Protein AF-A0A961GZ58-F1 (afdb_monomer_lite)

pLDDT: mean 90.97, std 6.01, range [48.66, 97.56]

Sequence (168 aa):
ANTTELVNEIVRLSTQFGILTEYTAFLAEEGTSLAAAPANAARANSVYNDKAMKTRSGAASVSQSENLKRSAESKQLNVRNRYLDAKMEAVEITSVQQCQAGALFNKGNRWTDANAAKAERAPDRTVEIGSTEFGRLVDELAADNRQGLLALRGELLLEHRGQIVLVR

Structure (mmCIF, N/CA/C/O backbone):
data_AF-A0A961GZ58-F1
#
_entry.id   AF-A0A961GZ58-F1
#
loop_
_atom_site.group_PDB
_atom_site.id
_atom_site.type_symbol
_atom_site.label_atom_id
_atom_site.label_alt_id
_atom_site.label_comp_id
_atom_site.label_asym_id
_atom_site.label_entity_id
_atom_site.label_seq_id
_atom_site.pdbx_PDB_ins_code
_atom_site.Cartn_x
_atom_site.Cartn_y
_atom_site.Cartn_z
_atom_site.occupancy
_atom_site.B_iso_or_equiv
_atom_site.auth_seq_id
_atom_site.auth_comp_id
_atom_site.auth_asym_id
_atom_site.auth_atom_id
_atom_site.pdbx_PDB_model_num
ATOM 1 N N . ALA A 1 1 ? -1.134 -10.415 -26.360 1.00 48.66 1 ALA A N 1
ATOM 2 C CA . ALA A 1 1 ? -1.534 -10.424 -24.939 1.00 48.66 1 ALA A CA 1
ATOM 3 C C . ALA A 1 1 ? -1.997 -9.020 -24.582 1.00 48.66 1 ALA A C 1
ATOM 5 O O . ALA A 1 1 ? -1.344 -8.076 -25.012 1.00 48.66 1 ALA A O 1
ATOM 6 N N . ASN A 1 2 ? -3.131 -8.871 -23.898 1.00 57.72 2 ASN A N 1
ATOM 7 C CA . ASN A 1 2 ? -3.706 -7.560 -23.592 1.00 57.72 2 ASN A CA 1
ATOM 8 C C . ASN A 1 2 ? -2.923 -6.932 -22.421 1.00 57.72 2 ASN A C 1
ATOM 10 O O . ASN A 1 2 ? -3.293 -7.083 -21.262 1.00 57.72 2 ASN A O 1
ATOM 14 N N . THR A 1 3 ? -1.779 -6.301 -22.713 1.00 75.69 3 THR A N 1
ATOM 15 C CA . THR A 1 3 ? -0.822 -5.770 -21.718 1.00 75.69 3 THR A CA 1
ATOM 16 C C . THR A 1 3 ? -1.496 -4.898 -20.656 1.00 75.69 3 THR A C 1
ATOM 18 O O . THR A 1 3 ? -1.107 -4.937 -19.494 1.00 75.69 3 THR A O 1
ATOM 21 N N . THR A 1 4 ? -2.553 -4.172 -21.021 1.00 79.62 4 THR A N 1
ATOM 22 C CA . THR A 1 4 ? -3.315 -3.321 -20.101 1.00 79.62 4 THR A CA 1
ATOM 23 C C . THR A 1 4 ? -4.024 -4.109 -18.995 1.00 79.62 4 THR A C 1
ATOM 25 O O . THR A 1 4 ? -3.983 -3.687 -17.844 1.00 79.62 4 THR A O 1
ATOM 28 N N . GLU A 1 5 ? -4.631 -5.263 -19.297 1.00 86.44 5 GLU A N 1
ATOM 29 C CA . GLU A 1 5 ? -5.270 -6.111 -18.273 1.00 86.44 5 GLU A CA 1
ATOM 30 C C . GLU A 1 5 ? -4.233 -6.645 -17.285 1.00 86.44 5 GLU A C 1
ATOM 32 O O . GLU A 1 5 ? -4.444 -6.600 -16.075 1.00 86.44 5 GLU A O 1
ATOM 37 N N . LEU A 1 6 ? -3.076 -7.073 -17.799 1.00 88.50 6 LEU A N 1
ATOM 38 C CA . LEU A 1 6 ? -1.977 -7.553 -16.969 1.00 88.50 6 LEU A CA 1
ATOM 39 C C . LEU A 1 6 ? -1.428 -6.446 -16.060 1.00 88.50 6 LEU A C 1
ATOM 41 O O . LEU A 1 6 ? -1.209 -6.683 -14.877 1.00 88.50 6 LEU A O 1
ATOM 45 N N . VAL A 1 7 ? -1.226 -5.234 -16.585 1.00 89.69 7 VAL A N 1
ATOM 46 C CA . VAL A 1 7 ? -0.756 -4.099 -15.777 1.00 89.69 7 VAL A CA 1
ATOM 47 C C . VAL A 1 7 ? -1.773 -3.735 -14.696 1.00 89.69 7 VAL A C 1
ATOM 49 O O . VAL A 1 7 ? -1.384 -3.524 -13.548 1.00 89.69 7 VAL A O 1
ATOM 52 N N . ASN A 1 8 ? -3.064 -3.706 -15.034 1.00 90.56 8 ASN A N 1
ATOM 53 C CA . ASN A 1 8 ? -4.125 -3.459 -14.058 1.00 90.56 8 ASN A CA 1
ATOM 54 C C . ASN A 1 8 ? -4.091 -4.496 -12.934 1.00 90.56 8 ASN A C 1
ATOM 56 O O . ASN A 1 8 ? -4.180 -4.135 -11.762 1.00 90.56 8 ASN A O 1
ATOM 60 N N . GLU A 1 9 ? -3.915 -5.769 -13.285 1.00 92.69 9 GLU A N 1
ATOM 61 C CA . GLU A 1 9 ? -3.859 -6.853 -12.312 1.00 92.69 9 GLU A CA 1
ATOM 62 C C . GLU A 1 9 ? -2.607 -6.776 -11.432 1.00 92.69 9 GLU A C 1
ATOM 64 O O . GLU A 1 9 ? -2.704 -6.916 -10.214 1.00 92.69 9 GLU A O 1
ATOM 69 N N . ILE A 1 10 ? -1.445 -6.460 -12.011 1.00 91.19 10 ILE A N 1
ATOM 70 C CA . ILE A 1 10 ? -0.207 -6.239 -11.252 1.00 91.19 10 ILE A CA 1
ATOM 71 C C . ILE A 1 10 ? -0.397 -5.104 -10.244 1.00 91.19 10 ILE A C 1
ATOM 73 O O . ILE A 1 10 ? -0.067 -5.272 -9.072 1.00 91.19 10 ILE A O 1
ATOM 77 N N . VAL A 1 11 ? -0.967 -3.968 -10.660 1.00 94.50 11 VAL A N 1
ATOM 78 C CA . VAL A 1 11 ? -1.238 -2.850 -9.744 1.00 94.50 11 VAL A CA 1
ATOM 79 C C . VAL A 1 11 ? -2.226 -3.271 -8.663 1.00 94.50 11 VAL A C 1
ATOM 81 O O . VAL A 1 11 ? -1.968 -3.034 -7.485 1.00 94.50 11 VAL A O 1
ATOM 84 N N . ARG A 1 12 ? -3.319 -3.951 -9.026 1.00 94.00 12 ARG A N 1
ATOM 85 C CA . ARG A 1 12 ? -4.328 -4.428 -8.074 1.00 94.00 12 ARG A CA 1
ATOM 86 C C . ARG A 1 12 ? -3.714 -5.338 -7.007 1.00 94.00 12 ARG A C 1
ATOM 88 O O . ARG A 1 12 ? -3.967 -5.122 -5.820 1.00 94.00 12 ARG A O 1
ATOM 95 N N . LEU A 1 13 ? -2.899 -6.313 -7.416 1.00 93.38 13 LEU A N 1
ATOM 96 C CA . LEU A 1 13 ? -2.210 -7.252 -6.527 1.00 93.38 13 LEU A CA 1
ATOM 97 C C . LEU A 1 13 ? -1.146 -6.554 -5.672 1.00 93.38 13 LEU A C 1
ATOM 99 O O . LEU A 1 13 ? -1.110 -6.769 -4.461 1.00 93.38 13 LEU A O 1
ATOM 103 N N . SER A 1 14 ? -0.330 -5.675 -6.263 1.00 94.25 14 SER A N 1
ATOM 104 C CA . SER A 1 14 ? 0.660 -4.877 -5.529 1.00 94.25 14 SER A CA 1
ATOM 105 C C . SER A 1 14 ? 0.009 -3.983 -4.476 1.00 94.25 14 SER A C 1
ATOM 107 O O . SER A 1 14 ? 0.519 -3.890 -3.364 1.00 94.25 14 SER A O 1
ATOM 109 N N . THR A 1 15 ? -1.132 -3.359 -4.779 1.00 94.75 15 THR A N 1
ATOM 110 C CA . THR A 1 15 ? -1.875 -2.556 -3.800 1.00 94.75 15 THR A CA 1
ATOM 111 C C . THR A 1 15 ? -2.517 -3.428 -2.723 1.00 94.75 15 THR A C 1
ATOM 113 O O . THR A 1 15 ? -2.472 -3.069 -1.554 1.00 94.75 15 THR A O 1
ATOM 116 N N . GLN A 1 16 ? -3.133 -4.556 -3.088 1.00 92.62 16 GLN A N 1
ATOM 117 C CA . GLN A 1 16 ? -3.838 -5.419 -2.134 1.00 92.62 16 GLN A CA 1
ATOM 118 C C . GLN A 1 16 ? -2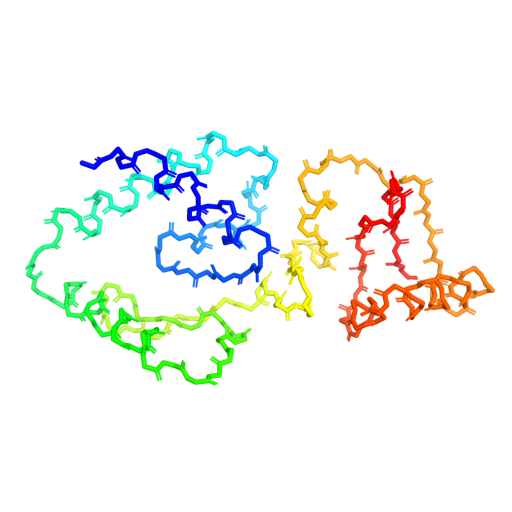.885 -6.108 -1.152 1.00 92.62 16 GLN A C 1
ATOM 120 O O . GLN A 1 16 ? -3.166 -6.142 0.042 1.00 92.62 16 GLN A O 1
ATOM 125 N N . PHE A 1 17 ? -1.782 -6.658 -1.657 1.00 91.56 17 PHE A N 1
ATOM 126 C CA . PHE A 1 17 ? -0.878 -7.511 -0.885 1.00 91.56 17 PHE A CA 1
ATOM 127 C C . PHE A 1 17 ? 0.454 -6.843 -0.552 1.00 91.56 17 PHE A C 1
ATOM 129 O O . PHE A 1 17 ? 1.271 -7.438 0.140 1.00 91.56 17 PHE A O 1
ATOM 136 N N . GLY A 1 18 ? 0.698 -5.614 -1.020 1.00 93.19 18 GLY A N 1
ATOM 137 C CA . GLY A 1 18 ? 1.912 -4.865 -0.678 1.00 93.19 18 GLY A CA 1
ATOM 138 C C . GLY A 1 18 ? 3.182 -5.485 -1.254 1.00 93.19 18 GLY A C 1
ATOM 139 O O . GLY A 1 18 ? 4.269 -5.258 -0.723 1.00 93.19 18 GLY A O 1
ATOM 140 N N . ILE A 1 19 ? 3.041 -6.286 -2.315 1.00 91.75 19 ILE A N 1
ATOM 141 C CA . ILE A 1 19 ? 4.149 -6.884 -3.059 1.00 91.75 19 ILE A CA 1
ATOM 142 C C . ILE A 1 19 ? 4.579 -5.870 -4.105 1.00 91.75 19 ILE A C 1
ATOM 144 O O . ILE A 1 19 ? 3.931 -5.708 -5.144 1.00 91.75 19 ILE A O 1
ATOM 148 N N . LEU A 1 20 ? 5.653 -5.153 -3.809 1.00 93.50 20 LEU A N 1
ATOM 149 C CA . LEU A 1 20 ? 6.159 -4.097 -4.664 1.00 93.50 20 LEU A CA 1
ATOM 150 C C . LEU A 1 20 ? 7.369 -4.576 -5.449 1.00 93.50 20 LEU A C 1
ATOM 152 O O . LEU A 1 20 ? 8.277 -5.224 -4.932 1.00 93.50 20 LEU A O 1
ATOM 156 N N . THR A 1 21 ? 7.358 -4.220 -6.724 1.00 90.69 21 THR A N 1
ATOM 157 C CA . THR A 1 21 ? 8.452 -4.464 -7.660 1.00 90.69 21 THR A CA 1
ATOM 158 C C . THR A 1 21 ? 9.002 -3.129 -8.139 1.00 90.69 21 THR A C 1
ATOM 160 O O . THR A 1 21 ? 8.425 -2.071 -7.883 1.00 90.69 21 THR A O 1
ATOM 163 N N . GLU A 1 22 ? 10.060 -3.163 -8.939 1.00 89.75 22 GLU A N 1
ATOM 164 C CA . GLU A 1 22 ? 10.585 -1.974 -9.613 1.00 89.75 22 GLU A CA 1
ATOM 165 C C . GLU A 1 22 ? 9.572 -1.249 -10.528 1.00 89.75 22 GLU A C 1
ATOM 167 O O . GLU A 1 22 ? 9.843 -0.116 -10.947 1.00 89.75 22 GLU A O 1
ATOM 172 N N . TYR A 1 23 ? 8.433 -1.885 -10.838 1.00 91.25 23 TYR A N 1
ATOM 173 C CA . TYR A 1 23 ? 7.336 -1.336 -11.640 1.00 91.25 23 TYR A CA 1
ATOM 174 C C . TYR A 1 23 ? 6.214 -0.721 -10.800 1.00 91.25 23 TYR A C 1
ATOM 176 O O . TYR A 1 23 ? 5.463 0.101 -11.315 1.00 91.25 23 TYR A O 1
ATOM 184 N N . THR A 1 24 ? 6.095 -1.102 -9.525 1.00 94.31 24 THR A N 1
ATOM 185 C CA . THR A 1 24 ? 5.004 -0.684 -8.624 1.00 94.31 24 THR A CA 1
ATOM 186 C C . THR A 1 24 ? 5.486 0.007 -7.350 1.00 94.31 24 THR A C 1
ATOM 188 O O . THR A 1 24 ? 4.664 0.464 -6.563 1.00 94.31 24 THR A O 1
ATOM 191 N N . ALA A 1 25 ? 6.803 0.165 -7.171 1.00 93.69 25 ALA A N 1
ATOM 192 C CA . ALA A 1 25 ? 7.422 0.845 -6.031 1.00 93.69 25 ALA A CA 1
ATOM 193 C C . ALA A 1 25 ? 6.842 2.243 -5.752 1.00 93.69 25 ALA A C 1
ATOM 195 O O . ALA A 1 25 ? 6.762 2.658 -4.600 1.00 93.69 25 ALA A O 1
ATOM 196 N N . PHE A 1 26 ? 6.363 2.940 -6.788 1.00 94.56 26 PHE A N 1
ATOM 197 C CA . PHE A 1 26 ? 5.752 4.262 -6.654 1.00 94.56 26 PHE A CA 1
ATOM 198 C C . PHE A 1 26 ? 4.477 4.280 -5.791 1.00 94.56 26 PHE A C 1
ATOM 200 O O . PHE A 1 26 ? 4.092 5.336 -5.294 1.00 94.56 26 PHE A O 1
ATOM 207 N N . LEU A 1 27 ? 3.814 3.132 -5.592 1.00 95.19 27 LEU A N 1
ATOM 208 C CA . LEU A 1 27 ? 2.656 3.006 -4.695 1.00 95.19 27 LEU A CA 1
ATOM 209 C C . LEU A 1 27 ? 3.012 3.323 -3.235 1.00 95.19 27 LEU A C 1
ATOM 211 O O . LEU A 1 27 ? 2.130 3.646 -2.444 1.00 95.19 27 LEU A O 1
ATOM 215 N N . ALA A 1 28 ? 4.296 3.235 -2.892 1.00 94.25 28 ALA A N 1
ATOM 216 C CA . ALA A 1 28 ? 4.830 3.532 -1.573 1.00 94.25 28 ALA A CA 1
ATOM 217 C C . ALA A 1 28 ? 5.251 5.001 -1.387 1.00 94.25 28 ALA A C 1
ATOM 219 O O . ALA A 1 28 ? 5.685 5.372 -0.297 1.00 94.25 28 ALA A O 1
ATOM 220 N N . GLU A 1 29 ? 5.169 5.824 -2.438 1.00 94.31 29 GLU A N 1
ATOM 221 C CA . GLU A 1 29 ? 5.471 7.256 -2.368 1.00 94.31 29 GLU A CA 1
ATOM 222 C C . GLU A 1 29 ? 4.348 8.007 -1.632 1.00 94.31 29 GLU A C 1
ATOM 224 O O . GLU A 1 29 ? 3.161 7.751 -1.853 1.00 94.31 29 GLU A O 1
ATOM 229 N N . GLU A 1 30 ? 4.719 8.990 -0.806 1.00 88.25 30 GLU A N 1
ATOM 230 C CA . GLU A 1 30 ? 3.784 9.814 -0.019 1.00 88.25 30 GLU A CA 1
ATOM 231 C C . GLU A 1 30 ? 2.669 10.443 -0.877 1.00 88.25 30 GLU A C 1
ATOM 233 O O . GLU A 1 30 ? 1.498 10.435 -0.500 1.00 88.25 30 GLU A O 1
ATOM 238 N N . GLY A 1 31 ? 3.006 10.918 -2.082 1.00 89.69 31 GLY A N 1
ATOM 239 C CA . GLY A 1 31 ? 2.067 11.598 -2.983 1.00 89.69 31 GLY A CA 1
ATOM 240 C C . GLY A 1 31 ? 1.144 10.690 -3.807 1.00 89.69 31 GLY A C 1
ATOM 241 O O . GLY A 1 31 ? 0.292 11.201 -4.531 1.00 89.69 31 GLY A O 1
ATOM 242 N N . THR A 1 32 ? 1.289 9.363 -3.749 1.00 93.19 32 THR A N 1
ATOM 243 C CA . THR A 1 32 ? 0.539 8.455 -4.635 1.00 93.19 32 THR A CA 1
ATOM 244 C C . THR A 1 32 ? -0.793 8.032 -4.017 1.00 93.19 32 THR A C 1
ATOM 246 O O . THR A 1 32 ? -0.800 7.174 -3.141 1.00 93.19 32 THR A O 1
ATOM 249 N N . SER A 1 33 ? -1.945 8.535 -4.473 1.00 93.94 33 SER A N 1
ATOM 250 C CA . SER A 1 33 ? -3.246 7.996 -4.018 1.00 93.94 33 SER A CA 1
ATOM 251 C C . SER A 1 33 ? -3.444 6.544 -4.485 1.00 93.94 33 SER A C 1
ATOM 253 O O . SER A 1 33 ? -3.289 6.226 -5.665 1.00 93.94 33 SER A O 1
ATOM 255 N N . LEU A 1 34 ? -3.816 5.649 -3.561 1.00 93.88 34 LEU A N 1
ATOM 256 C CA . LEU A 1 34 ? -4.123 4.246 -3.878 1.00 93.88 34 LEU A CA 1
ATOM 257 C C . LEU A 1 34 ? -5.537 4.067 -4.452 1.00 93.88 34 LEU A C 1
ATOM 259 O O . LEU A 1 34 ? -5.803 3.049 -5.090 1.00 93.88 34 LEU A O 1
ATOM 263 N N . ALA A 1 35 ? -6.417 5.059 -4.283 1.00 93.88 35 ALA A N 1
ATOM 264 C CA . ALA A 1 35 ? -7.746 5.085 -4.891 1.00 93.88 35 ALA A CA 1
ATOM 265 C C . ALA A 1 35 ? -7.696 5.425 -6.392 1.00 93.88 35 ALA A C 1
ATOM 267 O O . ALA A 1 35 ? -8.587 5.048 -7.154 1.00 93.88 35 ALA A O 1
ATOM 268 N N . ALA A 1 36 ? -6.623 6.078 -6.850 1.00 94.19 36 ALA A N 1
ATOM 269 C CA . ALA A 1 36 ? -6.422 6.492 -8.237 1.00 94.19 36 ALA A CA 1
ATOM 270 C C . ALA A 1 36 ? -5.994 5.328 -9.161 1.00 94.19 36 ALA A C 1
ATOM 272 O O . ALA A 1 36 ? -5.009 5.425 -9.895 1.00 94.19 36 ALA A O 1
ATOM 273 N N . ALA A 1 37 ? -6.731 4.211 -9.141 1.00 90.81 37 ALA A N 1
ATOM 274 C CA . ALA A 1 37 ? -6.374 2.981 -9.853 1.00 90.81 37 ALA A CA 1
ATOM 275 C C . ALA A 1 37 ? -6.050 3.181 -11.353 1.00 90.81 37 ALA A C 1
ATOM 277 O O . ALA A 1 37 ? -5.023 2.657 -11.789 1.00 90.81 37 ALA A O 1
ATOM 278 N N . PRO A 1 38 ? -6.810 3.977 -12.141 1.00 92.50 38 PRO A N 1
ATOM 279 C CA . PRO A 1 38 ? -6.469 4.224 -13.545 1.00 92.50 38 PRO A CA 1
ATOM 280 C C . PRO A 1 38 ? -5.131 4.956 -13.729 1.00 92.50 38 PRO A C 1
ATOM 282 O O . PRO A 1 38 ? -4.343 4.596 -14.602 1.00 92.50 38 PRO A O 1
ATOM 285 N N . ALA A 1 39 ? -4.844 5.955 -12.889 1.00 94.62 39 ALA A N 1
ATOM 286 C CA . ALA A 1 39 ? -3.580 6.688 -12.931 1.00 94.62 39 ALA A CA 1
ATOM 287 C C . ALA A 1 39 ? -2.401 5.803 -12.501 1.00 94.62 39 ALA A C 1
ATOM 289 O O . ALA A 1 39 ? -1.349 5.822 -13.139 1.00 94.62 39 ALA A O 1
ATOM 290 N N . ASN A 1 40 ? -2.595 4.970 -11.477 1.00 95.56 40 ASN A N 1
ATOM 291 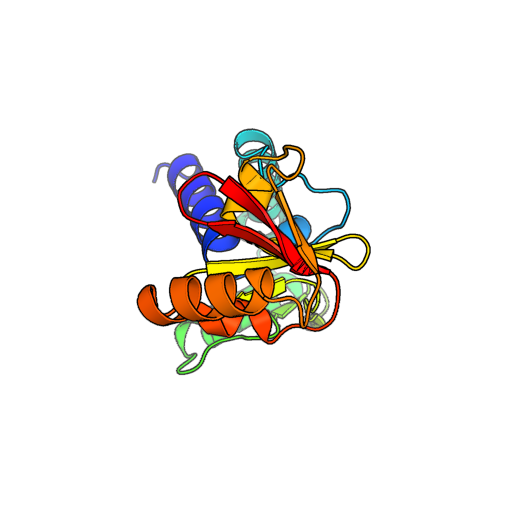C CA . ASN A 1 40 ? -1.588 4.014 -11.027 1.00 95.56 40 ASN A CA 1
ATOM 292 C C . ASN A 1 40 ? -1.283 2.973 -12.113 1.00 95.56 40 ASN A C 1
ATOM 294 O O . ASN A 1 40 ? -0.116 2.691 -12.376 1.00 95.56 40 ASN A O 1
ATOM 298 N N . ALA A 1 41 ? -2.301 2.458 -12.805 1.00 93.75 41 ALA A N 1
ATOM 299 C CA . ALA A 1 41 ? -2.116 1.569 -13.948 1.00 93.75 41 ALA A CA 1
ATOM 300 C C . ALA A 1 41 ? -1.362 2.246 -15.101 1.00 93.75 41 ALA A C 1
ATOM 302 O O . ALA A 1 41 ? -0.415 1.672 -15.637 1.00 93.75 41 ALA A O 1
ATOM 303 N N . ALA A 1 42 ? -1.720 3.484 -15.450 1.00 93.50 42 ALA A N 1
ATOM 304 C CA . ALA A 1 42 ? -1.014 4.244 -16.479 1.00 93.50 42 ALA A CA 1
ATOM 305 C C . ALA A 1 42 ? 0.465 4.467 -16.114 1.00 93.50 42 ALA A C 1
ATOM 307 O O . ALA A 1 42 ? 1.349 4.257 -16.950 1.00 93.50 42 ALA A O 1
ATOM 308 N N . ARG A 1 43 ? 0.747 4.819 -14.851 1.00 94.44 43 ARG A N 1
ATOM 309 C CA . ARG A 1 43 ? 2.114 4.989 -14.341 1.00 94.44 43 ARG A CA 1
ATOM 310 C C . ARG A 1 43 ? 2.892 3.675 -14.380 1.00 94.44 43 ARG A C 1
ATOM 312 O O . ARG A 1 43 ? 3.996 3.653 -14.919 1.00 94.44 43 ARG A O 1
ATOM 319 N N . ALA A 1 44 ? 2.310 2.576 -13.899 1.00 93.31 44 ALA A N 1
ATOM 320 C CA . ALA A 1 44 ? 2.927 1.252 -13.959 1.00 93.31 44 ALA A CA 1
ATOM 321 C C . ALA A 1 44 ? 3.218 0.819 -15.405 1.00 93.31 44 ALA A C 1
ATOM 323 O O . ALA A 1 44 ? 4.311 0.335 -15.688 1.00 93.31 44 ALA A O 1
ATOM 324 N N . ASN A 1 45 ? 2.290 1.062 -16.337 1.00 92.12 45 ASN A N 1
ATOM 325 C CA . ASN A 1 45 ? 2.485 0.767 -17.757 1.00 92.12 45 ASN A CA 1
ATOM 326 C C . ASN A 1 45 ? 3.630 1.592 -18.363 1.00 92.12 45 ASN A C 1
ATOM 328 O O . ASN A 1 45 ? 4.412 1.067 -19.152 1.00 92.12 45 ASN A O 1
ATOM 332 N N . SER A 1 46 ? 3.760 2.873 -17.997 1.00 91.19 46 SER A N 1
ATOM 333 C CA . SER A 1 46 ? 4.885 3.704 -18.448 1.00 91.19 46 SER A CA 1
ATOM 334 C C . SER A 1 46 ? 6.212 3.153 -17.934 1.00 91.19 46 SER A C 1
ATOM 336 O O . SER A 1 46 ? 7.124 2.924 -18.723 1.00 91.19 46 SER A O 1
ATOM 338 N N . VAL A 1 47 ? 6.298 2.863 -16.630 1.00 89.94 47 VAL A N 1
ATOM 339 C CA . VAL A 1 47 ? 7.518 2.323 -16.011 1.00 89.94 47 VAL A CA 1
ATOM 340 C C . VAL A 1 47 ? 7.880 0.967 -16.619 1.00 89.94 47 VAL A C 1
ATOM 342 O O . VAL A 1 47 ? 9.046 0.728 -16.927 1.00 89.94 47 VAL A O 1
ATOM 345 N N . TYR A 1 48 ? 6.892 0.098 -16.843 1.00 88.12 48 TYR A N 1
ATOM 346 C CA . TYR A 1 48 ? 7.078 -1.179 -17.526 1.00 88.12 48 TYR A CA 1
ATOM 347 C C . TYR A 1 48 ? 7.579 -0.987 -18.959 1.00 88.12 48 TYR A C 1
ATOM 349 O O . TYR A 1 48 ? 8.559 -1.611 -19.353 1.00 88.12 48 TYR A O 1
ATOM 357 N N . ASN A 1 49 ? 6.973 -0.096 -19.743 1.00 88.19 49 ASN A N 1
ATOM 358 C CA . ASN A 1 49 ? 7.426 0.138 -21.111 1.00 88.19 49 ASN A CA 1
ATOM 359 C C . ASN A 1 49 ? 8.859 0.686 -21.155 1.00 88.19 49 ASN A C 1
ATOM 361 O O . ASN A 1 49 ? 9.674 0.238 -21.960 1.00 88.19 49 ASN A O 1
ATOM 365 N N . ASP A 1 50 ? 9.207 1.616 -20.274 1.00 85.94 50 ASP A N 1
ATOM 366 C CA . ASP A 1 50 ? 10.537 2.223 -20.280 1.00 85.94 50 ASP A CA 1
ATOM 367 C C . ASP A 1 50 ? 11.619 1.253 -19.783 1.00 85.94 50 ASP A C 1
ATOM 369 O O . ASP A 1 50 ? 12.658 1.076 -20.428 1.00 85.94 50 ASP A O 1
ATOM 373 N N . LYS A 1 51 ? 11.358 0.551 -18.677 1.00 83.50 51 LYS A N 1
ATOM 374 C CA . LYS A 1 51 ? 12.312 -0.402 -18.099 1.00 83.50 51 LYS A CA 1
ATOM 375 C C . LYS A 1 51 ? 12.276 -1.748 -18.813 1.00 83.50 51 LYS A C 1
ATOM 377 O O . LYS A 1 51 ? 13.281 -2.168 -19.375 1.00 83.50 51 LYS A O 1
ATOM 382 N N . ALA A 1 52 ? 11.125 -2.405 -18.839 1.00 80.75 52 ALA A N 1
ATOM 383 C CA . ALA A 1 52 ? 10.985 -3.772 -19.323 1.00 80.75 52 ALA A CA 1
ATOM 384 C C . ALA A 1 52 ? 10.769 -3.892 -20.827 1.00 80.75 52 ALA A C 1
ATOM 386 O O . ALA A 1 52 ? 10.951 -4.993 -21.339 1.00 80.75 52 ALA A O 1
ATOM 387 N N . MET A 1 53 ? 10.415 -2.828 -21.564 1.00 81.69 53 MET A N 1
ATOM 388 C CA . MET A 1 53 ? 10.276 -2.891 -23.033 1.00 81.69 53 MET A CA 1
ATOM 389 C C . MET A 1 53 ? 11.402 -2.215 -23.815 1.00 81.69 53 MET A C 1
ATOM 391 O O . MET A 1 53 ? 11.878 -2.777 -24.801 1.00 81.69 53 MET A O 1
ATOM 395 N N . LYS A 1 54 ? 11.856 -1.038 -23.384 1.00 86.19 54 LYS A N 1
ATOM 396 C CA . LYS A 1 54 ? 12.888 -0.280 -24.107 1.00 86.19 54 LYS A CA 1
ATOM 397 C C . LYS A 1 54 ? 14.306 -0.617 -23.651 1.00 86.19 54 LYS A C 1
ATOM 399 O O . LYS A 1 54 ? 15.225 -0.598 -24.465 1.00 86.19 54 LYS A O 1
ATOM 404 N N . THR A 1 55 ? 14.499 -0.970 -22.380 1.00 85.81 55 THR A N 1
ATOM 405 C CA . THR A 1 55 ? 15.830 -1.317 -21.864 1.00 85.81 55 THR A CA 1
ATOM 406 C C . THR A 1 55 ? 16.103 -2.804 -22.088 1.00 85.81 55 THR A C 1
ATOM 408 O O . THR A 1 55 ? 15.461 -3.671 -21.500 1.00 85.81 55 THR A O 1
ATOM 411 N N . ARG A 1 56 ? 17.019 -3.118 -23.010 1.00 84.75 56 ARG A N 1
ATOM 412 C CA . ARG A 1 56 ? 17.313 -4.497 -23.462 1.00 84.75 56 ARG A CA 1
ATOM 413 C C . ARG A 1 56 ? 18.760 -4.934 -23.245 1.00 84.75 56 ARG A C 1
ATOM 415 O O . ARG A 1 56 ? 19.090 -6.084 -23.508 1.00 84.75 56 ARG A O 1
ATOM 422 N N . SER A 1 57 ? 19.611 -4.025 -22.784 1.00 86.00 57 SER A N 1
ATOM 423 C CA . SER A 1 57 ? 21.042 -4.254 -22.603 1.00 86.00 57 SER A CA 1
ATOM 424 C C . SER A 1 57 ? 21.595 -3.419 -21.450 1.00 86.00 57 SER A C 1
ATOM 426 O O . SER A 1 57 ? 21.013 -2.401 -21.072 1.00 86.00 57 SER A O 1
ATOM 428 N N . GLY A 1 58 ? 22.767 -3.810 -20.946 1.00 89.69 58 GLY A N 1
ATOM 429 C CA . GLY A 1 58 ? 23.471 -3.107 -19.872 1.00 89.69 58 GLY A CA 1
ATOM 430 C C . GLY A 1 58 ? 23.009 -3.503 -18.467 1.00 89.69 58 GLY A C 1
ATOM 431 O O . GLY A 1 58 ? 22.218 -4.426 -18.283 1.00 89.69 58 GLY A O 1
ATOM 432 N N . ALA A 1 59 ? 23.525 -2.797 -17.458 1.00 88.62 59 ALA A N 1
ATOM 433 C CA . ALA A 1 59 ? 23.282 -3.111 -16.046 1.00 88.62 59 ALA A CA 1
ATOM 434 C C . ALA A 1 59 ? 21.784 -3.159 -15.693 1.00 88.62 59 ALA A C 1
ATOM 436 O O . ALA A 1 59 ? 21.347 -4.060 -14.986 1.00 88.62 59 ALA A O 1
ATOM 437 N N . ALA A 1 60 ? 20.981 -2.265 -16.271 1.00 87.62 60 ALA A N 1
ATOM 438 C CA . ALA A 1 60 ? 19.545 -2.196 -16.023 1.00 87.62 60 ALA A CA 1
ATOM 439 C C . ALA A 1 60 ? 18.740 -3.391 -16.576 1.00 87.62 60 ALA A C 1
ATOM 441 O O . ALA A 1 60 ? 17.700 -3.729 -16.019 1.00 87.62 60 ALA A O 1
ATOM 442 N N . SER A 1 61 ? 19.181 -4.055 -17.654 1.00 87.31 61 SER A N 1
ATOM 443 C CA . SER A 1 61 ? 18.537 -5.305 -18.103 1.00 87.31 61 SER A CA 1
ATOM 444 C C . SER A 1 61 ? 18.984 -6.509 -17.270 1.00 87.31 61 SER A C 1
ATOM 446 O O . SER A 1 61 ? 18.229 -7.467 -17.092 1.00 87.31 61 SER A O 1
ATOM 448 N N . VAL A 1 62 ? 20.215 -6.459 -16.746 1.00 91.19 62 VAL A N 1
ATOM 449 C CA . VAL A 1 62 ? 20.737 -7.479 -15.828 1.00 91.19 62 VAL A CA 1
ATOM 450 C C . VAL A 1 62 ? 19.996 -7.418 -14.494 1.00 91.19 62 VAL A C 1
ATOM 452 O O . VAL A 1 62 ? 19.557 -8.462 -14.017 1.00 91.19 62 VAL A O 1
ATOM 455 N N . SER A 1 63 ? 19.778 -6.224 -13.932 1.00 93.12 63 SER A N 1
ATOM 456 C CA . SER A 1 63 ? 19.046 -6.072 -12.670 1.00 93.12 63 SER A CA 1
ATOM 457 C C . SER A 1 63 ? 17.618 -6.598 -12.766 1.00 93.12 63 SER A C 1
ATOM 459 O O . SER A 1 63 ? 17.202 -7.354 -11.894 1.00 93.12 63 SER A O 1
ATOM 461 N N . GLN A 1 64 ? 16.908 -6.314 -13.861 1.00 90.25 64 GLN A N 1
ATOM 462 C CA . GLN A 1 64 ? 15.573 -6.870 -14.116 1.00 90.25 64 GLN A CA 1
ATOM 463 C C . GLN A 1 64 ? 15.572 -8.403 -14.171 1.00 90.25 64 GLN A C 1
ATOM 465 O O . GLN A 1 64 ? 14.712 -9.050 -13.573 1.00 90.25 64 GLN A O 1
ATOM 470 N N . SER A 1 65 ? 16.545 -8.995 -14.869 1.00 90.75 65 SER A N 1
ATOM 471 C CA . SER A 1 65 ? 16.662 -10.455 -14.984 1.00 90.75 65 SER A CA 1
ATOM 472 C C . SER A 1 65 ? 16.932 -11.102 -13.623 1.00 90.75 65 SER A C 1
ATOM 474 O O . SER A 1 65 ? 16.318 -12.109 -13.272 1.00 90.75 65 SER A O 1
ATOM 476 N N . GLU A 1 66 ? 17.811 -10.490 -12.830 1.00 93.19 66 GLU A N 1
ATOM 477 C CA . GLU A 1 66 ? 18.145 -10.937 -11.479 1.00 93.19 66 GLU A CA 1
ATOM 478 C C . GLU A 1 66 ? 16.963 -10.761 -10.511 1.00 93.19 66 GLU A C 1
ATOM 480 O O . GLU A 1 66 ? 16.667 -11.668 -9.735 1.00 93.19 66 GLU A O 1
ATOM 485 N N . ASN A 1 67 ? 16.232 -9.645 -10.588 1.00 93.25 67 ASN A N 1
ATOM 486 C CA . ASN A 1 67 ? 15.008 -9.416 -9.816 1.00 93.25 67 ASN A CA 1
ATOM 487 C C . ASN A 1 67 ? 13.948 -10.480 -10.124 1.00 93.25 67 ASN A C 1
ATOM 489 O O . ASN A 1 67 ? 13.377 -11.062 -9.200 1.00 93.25 67 ASN A O 1
ATOM 493 N N . LEU A 1 68 ? 13.709 -10.763 -11.409 1.00 90.88 68 LEU A N 1
ATOM 494 C CA . LEU A 1 68 ? 12.744 -11.774 -11.841 1.00 90.88 68 LEU A CA 1
ATOM 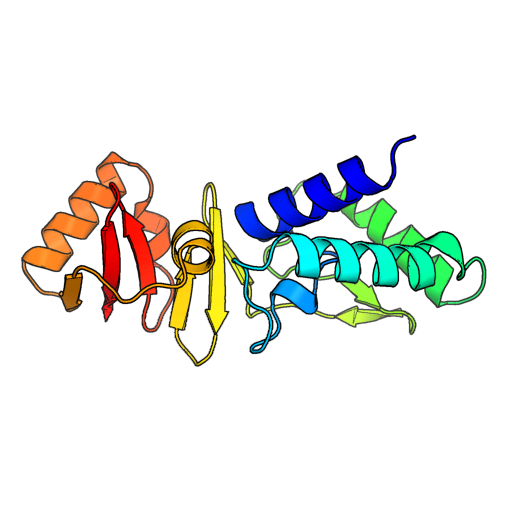495 C C . LEU A 1 68 ? 13.137 -13.163 -11.335 1.00 90.88 68 LEU A C 1
ATOM 497 O O . LEU A 1 68 ? 12.303 -13.865 -10.764 1.00 90.88 68 LEU A O 1
ATOM 501 N N . LYS A 1 69 ? 14.412 -13.537 -11.494 1.00 92.88 69 LYS A N 1
ATOM 502 C CA . LYS A 1 69 ? 14.942 -14.814 -11.011 1.00 92.88 69 LYS A CA 1
ATOM 503 C C . LYS A 1 69 ? 14.782 -14.946 -9.497 1.00 92.88 69 LYS A C 1
ATOM 505 O O . LYS A 1 69 ? 14.219 -15.932 -9.034 1.00 92.88 69 LYS A O 1
ATOM 510 N N . ARG A 1 70 ? 15.196 -13.933 -8.729 1.00 91.06 70 ARG A N 1
ATOM 511 C CA . ARG A 1 70 ? 15.040 -13.916 -7.265 1.00 91.06 70 ARG A CA 1
ATOM 512 C C . ARG A 1 70 ? 13.584 -14.035 -6.844 1.00 91.06 70 ARG A C 1
ATOM 514 O O . ARG A 1 70 ? 13.287 -14.768 -5.908 1.00 91.06 70 ARG A O 1
ATOM 521 N N . SER A 1 71 ? 12.680 -13.337 -7.529 1.00 88.25 71 SER A N 1
ATOM 522 C CA . SER A 1 71 ? 11.252 -13.414 -7.230 1.00 88.25 71 SER A CA 1
ATOM 523 C C . SER A 1 71 ? 10.688 -14.804 -7.523 1.00 88.25 71 SER A C 1
ATOM 525 O O . SER A 1 71 ? 9.894 -15.302 -6.731 1.00 88.25 71 SER A O 1
ATOM 527 N N . ALA A 1 72 ? 11.094 -15.429 -8.632 1.00 89.19 72 ALA A N 1
ATO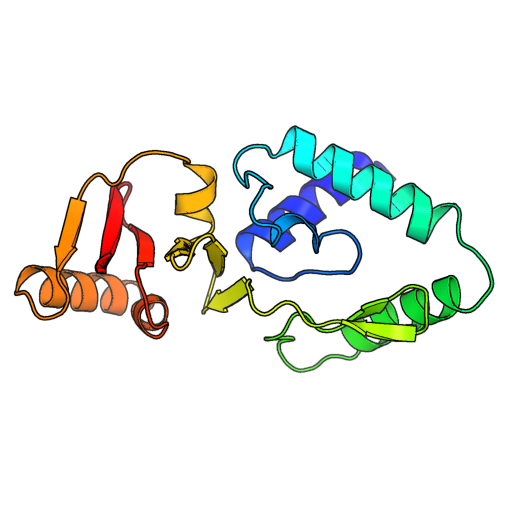M 528 C CA . ALA A 1 72 ? 10.639 -16.763 -9.020 1.00 89.19 72 ALA A CA 1
ATOM 529 C C . ALA A 1 72 ? 11.196 -17.870 -8.107 1.00 89.19 72 ALA A C 1
ATOM 531 O O . ALA A 1 72 ? 10.507 -18.846 -7.826 1.00 89.19 72 ALA A O 1
ATOM 532 N N . GLU A 1 73 ? 12.434 -17.721 -7.633 1.00 92.12 73 GLU A N 1
ATOM 533 C CA . GLU A 1 73 ? 13.102 -18.692 -6.758 1.00 92.12 73 GLU A CA 1
ATOM 534 C C . GLU A 1 73 ? 12.773 -18.490 -5.268 1.00 92.12 73 GLU A C 1
ATOM 536 O O . GLU A 1 73 ? 13.129 -19.333 -4.436 1.00 92.12 73 GLU A O 1
ATOM 541 N N . SER A 1 74 ? 12.104 -17.388 -4.904 1.00 87.06 74 SER A N 1
ATOM 542 C CA . SER A 1 74 ? 11.827 -17.063 -3.506 1.00 87.06 74 SER A CA 1
ATOM 543 C C . SER A 1 74 ? 10.877 -18.071 -2.866 1.00 87.06 74 SER A C 1
ATOM 545 O O . SER A 1 74 ? 9.769 -18.314 -3.338 1.00 87.06 74 SER A O 1
ATOM 547 N N . LYS A 1 75 ? 11.294 -18.614 -1.720 1.00 88.25 75 LYS A N 1
ATOM 548 C CA . LYS A 1 75 ? 10.486 -19.517 -0.880 1.00 88.25 75 LYS A CA 1
ATOM 549 C C . LYS A 1 75 ? 9.885 -18.816 0.338 1.00 88.25 75 LYS A C 1
ATOM 551 O O . LYS A 1 75 ? 9.221 -19.450 1.151 1.00 88.25 75 LYS A O 1
ATOM 556 N N . GLN A 1 76 ? 10.182 -17.530 0.499 1.00 87.19 76 GLN A N 1
ATOM 557 C CA . GLN A 1 76 ? 9.780 -16.713 1.637 1.00 87.19 76 GLN A CA 1
ATOM 558 C C . GLN A 1 76 ? 9.255 -15.361 1.157 1.00 87.19 76 GLN A C 1
ATOM 560 O O . GLN A 1 76 ? 9.502 -14.933 0.027 1.00 87.19 76 GLN A O 1
ATOM 565 N N . LEU A 1 77 ? 8.522 -14.682 2.033 1.00 82.00 77 LEU A N 1
ATOM 566 C CA . LEU A 1 77 ? 7.958 -13.375 1.739 1.00 82.00 77 LEU A CA 1
ATOM 567 C C . LEU A 1 77 ? 9.055 -12.303 1.677 1.00 82.00 77 LEU A C 1
ATOM 569 O O . LEU A 1 77 ? 9.891 -12.211 2.578 1.00 82.00 77 LEU A O 1
ATOM 573 N N . ASN A 1 78 ? 9.026 -11.448 0.653 1.00 87.75 78 ASN A N 1
ATOM 574 C CA . ASN A 1 78 ? 9.909 -10.283 0.563 1.00 87.75 78 ASN A CA 1
ATOM 575 C C . ASN A 1 78 ? 9.362 -9.132 1.422 1.00 87.75 78 ASN A C 1
ATOM 577 O O . ASN A 1 78 ? 8.853 -8.141 0.906 1.00 87.75 78 ASN A O 1
ATOM 581 N N . VAL A 1 79 ? 9.467 -9.270 2.746 1.00 83.44 79 VAL A N 1
ATOM 582 C CA . VAL A 1 79 ? 8.878 -8.327 3.719 1.00 83.44 79 VAL A CA 1
ATOM 583 C C . VAL A 1 79 ? 9.403 -6.893 3.608 1.00 83.44 79 VAL A C 1
ATOM 585 O O . VAL A 1 79 ? 8.752 -5.977 4.086 1.00 83.44 79 VAL A O 1
ATOM 588 N N . ARG A 1 80 ? 10.567 -6.681 2.979 1.00 87.44 80 ARG A N 1
ATOM 589 C CA . ARG A 1 80 ? 11.145 -5.342 2.749 1.00 87.44 80 ARG A CA 1
ATOM 590 C C . ARG A 1 80 ? 10.974 -4.839 1.321 1.00 87.44 80 ARG A C 1
ATOM 592 O O . ARG A 1 80 ? 11.561 -3.816 0.972 1.00 87.44 80 ARG A O 1
ATOM 599 N N . ASN A 1 81 ? 10.256 -5.589 0.480 1.00 91.94 81 ASN A N 1
ATOM 600 C CA . ASN A 1 81 ? 10.105 -5.299 -0.945 1.00 91.94 81 ASN A CA 1
ATOM 601 C C . ASN A 1 81 ? 11.449 -4.944 -1.614 1.00 91.94 81 ASN A C 1
ATOM 603 O O . ASN A 1 81 ? 11.547 -3.995 -2.390 1.00 91.94 81 ASN A O 1
ATOM 607 N N . ARG A 1 82 ? 12.516 -5.677 -1.260 1.00 93.19 82 ARG A N 1
ATOM 608 C CA . ARG A 1 82 ? 13.869 -5.404 -1.752 1.00 93.19 82 ARG A CA 1
ATOM 609 C C . ARG A 1 82 ? 13.991 -5.798 -3.225 1.00 93.19 82 ARG A C 1
ATOM 611 O O . ARG A 1 82 ? 13.601 -6.912 -3.578 1.00 93.19 82 ARG A O 1
ATOM 618 N N . TYR A 1 83 ? 14.593 -4.943 -4.046 1.00 93.81 83 TYR A N 1
ATOM 619 C CA . TYR A 1 83 ? 14.939 -5.227 -5.445 1.00 93.81 83 TYR A CA 1
ATOM 620 C C . TYR A 1 83 ? 16.234 -4.503 -5.852 1.00 93.81 83 TYR A C 1
ATOM 622 O O . TYR A 1 83 ? 16.726 -3.648 -5.119 1.00 93.81 83 TYR A O 1
ATOM 630 N N . LEU A 1 84 ? 16.820 -4.870 -6.992 1.00 94.75 84 LEU A N 1
ATOM 631 C CA . LEU A 1 84 ? 17.959 -4.175 -7.595 1.00 94.75 84 LEU A CA 1
ATOM 632 C C . LEU A 1 84 ? 17.473 -3.099 -8.565 1.00 94.75 84 LEU A C 1
ATOM 634 O O . LEU A 1 84 ? 16.645 -3.383 -9.430 1.00 94.75 84 LEU A O 1
ATOM 638 N N . ASP A 1 85 ? 18.000 -1.886 -8.462 1.00 92.06 85 ASP A N 1
ATOM 639 C CA . ASP A 1 85 ? 17.663 -0.798 -9.373 1.00 92.06 85 ASP A CA 1
ATOM 640 C C . ASP A 1 85 ? 18.440 -0.860 -10.707 1.00 92.06 85 ASP A C 1
ATOM 642 O O . ASP A 1 85 ? 19.145 -1.822 -11.020 1.00 92.06 85 ASP A O 1
ATOM 646 N N . ALA A 1 86 ? 18.313 0.183 -11.532 1.00 89.38 86 ALA A N 1
ATOM 647 C CA . ALA A 1 86 ? 18.980 0.262 -12.833 1.00 89.38 86 ALA A CA 1
ATOM 648 C C . ALA A 1 86 ? 20.522 0.299 -12.749 1.00 89.38 86 ALA A C 1
ATOM 650 O O . ALA A 1 86 ? 21.193 0.039 -13.750 1.00 89.38 86 ALA A O 1
ATOM 651 N N . LYS A 1 87 ? 21.080 0.622 -11.577 1.00 91.56 87 LYS A N 1
ATOM 652 C CA . LYS A 1 87 ? 22.518 0.685 -11.298 1.00 91.56 87 LYS A CA 1
ATOM 653 C C . LYS A 1 87 ? 23.039 -0.573 -10.600 1.00 91.56 87 LYS A C 1
ATOM 655 O O . LYS A 1 87 ? 24.220 -0.616 -10.274 1.00 91.56 87 LYS A O 1
ATOM 660 N N . MET A 1 88 ? 22.196 -1.597 -10.420 1.00 91.31 88 MET A N 1
ATOM 661 C CA . MET A 1 88 ? 22.481 -2.799 -9.621 1.00 91.31 88 MET A CA 1
ATOM 662 C C . MET A 1 88 ? 22.611 -2.518 -8.115 1.00 91.31 88 MET A C 1
ATOM 664 O O . MET A 1 88 ? 23.188 -3.323 -7.381 1.00 91.31 88 MET A O 1
ATOM 668 N N . GLU A 1 89 ? 22.049 -1.410 -7.635 1.00 95.25 89 GLU A N 1
ATOM 669 C CA . GLU A 1 89 ? 22.014 -1.068 -6.214 1.00 95.25 89 GLU A CA 1
ATOM 670 C C . GLU A 1 89 ? 20.762 -1.669 -5.565 1.00 95.25 89 GLU A C 1
ATOM 672 O O . GLU A 1 89 ? 19.681 -1.696 -6.157 1.00 95.25 89 GLU A O 1
ATOM 677 N N . ALA A 1 90 ? 20.892 -2.183 -4.339 1.00 93.56 90 ALA A N 1
ATOM 678 C CA . ALA A 1 90 ? 19.753 -2.724 -3.607 1.00 93.56 90 ALA A CA 1
ATOM 679 C C . ALA A 1 90 ? 18.891 -1.588 -3.043 1.00 93.56 90 ALA A C 1
ATOM 681 O O . ALA A 1 90 ? 19.358 -0.788 -2.235 1.00 93.56 90 ALA A O 1
ATOM 682 N N . VAL A 1 91 ? 17.617 -1.575 -3.421 1.00 93.88 91 VAL A N 1
ATOM 683 C CA . VAL A 1 91 ? 16.592 -0.667 -2.905 1.00 93.88 91 VAL A CA 1
ATOM 684 C C . VAL A 1 91 ? 15.652 -1.456 -2.004 1.00 93.88 91 VAL A C 1
ATOM 686 O O . VAL A 1 91 ? 15.283 -2.583 -2.328 1.00 93.88 91 VAL A O 1
ATOM 689 N N . GLU A 1 92 ? 15.265 -0.869 -0.875 1.00 93.81 92 GLU A N 1
ATOM 690 C CA . GLU A 1 92 ? 14.261 -1.410 0.045 1.00 93.81 92 GLU A CA 1
ATOM 691 C C . GLU A 1 92 ? 13.110 -0.421 0.201 1.00 93.81 92 GLU A C 1
ATOM 693 O O . GLU A 1 92 ? 13.328 0.791 0.233 1.00 93.81 92 GLU A O 1
ATOM 698 N N . ILE A 1 93 ? 11.893 -0.941 0.347 1.00 92.69 93 ILE A N 1
ATOM 699 C CA . ILE A 1 93 ? 10.708 -0.132 0.618 1.00 92.69 93 ILE A CA 1
ATOM 700 C C . ILE A 1 93 ? 10.206 -0.498 2.007 1.00 92.69 93 ILE A C 1
ATOM 702 O O . ILE A 1 93 ? 9.638 -1.567 2.221 1.00 92.69 93 ILE A O 1
ATOM 706 N N . THR A 1 94 ? 10.424 0.407 2.955 1.00 90.50 94 THR A N 1
ATOM 707 C CA . THR A 1 94 ? 10.035 0.239 4.362 1.00 90.50 94 THR A CA 1
ATOM 708 C C . THR A 1 94 ? 8.690 0.879 4.689 1.00 90.50 94 THR A C 1
ATOM 710 O O . THR A 1 94 ? 8.120 0.588 5.737 1.00 90.50 94 THR A O 1
ATOM 713 N N . SER A 1 95 ? 8.156 1.716 3.794 1.00 92.62 95 SER A N 1
ATOM 714 C CA . SER A 1 95 ? 6.838 2.346 3.923 1.00 92.62 95 SER A CA 1
ATOM 715 C C . SER A 1 95 ? 5.684 1.423 3.523 1.00 92.62 95 SER A C 1
ATOM 717 O O . SER A 1 95 ? 4.538 1.853 3.518 1.00 92.62 95 SER A O 1
ATOM 719 N N . VAL A 1 96 ? 5.944 0.151 3.211 1.00 93.94 96 VAL A N 1
ATOM 720 C CA . VAL A 1 96 ? 4.902 -0.851 2.965 1.00 93.94 96 VAL A CA 1
ATOM 721 C C . VAL A 1 96 ? 5.216 -2.108 3.746 1.00 93.94 96 VAL A C 1
ATOM 723 O O . VAL A 1 96 ? 6.332 -2.613 3.683 1.00 93.94 96 VAL A O 1
ATOM 726 N N . GLN A 1 97 ? 4.218 -2.614 4.462 1.00 91.94 97 GLN A N 1
ATOM 727 C CA . GLN A 1 97 ? 4.313 -3.845 5.228 1.00 91.94 97 GLN A CA 1
ATOM 728 C C . GLN A 1 97 ? 3.228 -4.811 4.789 1.00 91.94 97 GLN A C 1
ATOM 730 O O . GLN A 1 97 ? 2.045 -4.476 4.758 1.00 91.94 97 GLN A O 1
ATOM 735 N N . GLN A 1 98 ? 3.645 -6.030 4.477 1.00 89.75 98 GLN A N 1
ATOM 736 C CA . GLN A 1 98 ? 2.734 -7.123 4.177 1.00 89.75 98 GLN A CA 1
ATOM 737 C C . GLN A 1 98 ? 2.286 -7.720 5.511 1.00 89.75 98 GLN A C 1
ATOM 739 O O . GLN A 1 98 ? 3.114 -8.177 6.301 1.00 89.75 98 GLN A O 1
ATOM 744 N N . CYS A 1 99 ? 0.987 -7.666 5.794 1.00 85.50 99 CYS A N 1
ATOM 745 C CA . CYS A 1 99 ? 0.433 -8.124 7.059 1.00 85.50 99 CYS A CA 1
ATOM 746 C C . CYS A 1 99 ? -0.721 -9.082 6.782 1.00 85.50 99 CYS A C 1
ATOM 748 O O . CYS A 1 99 ? -1.793 -8.679 6.328 1.00 85.50 99 CYS A O 1
ATOM 750 N N . GLN A 1 100 ? -0.478 -10.364 7.065 1.00 79.81 100 GLN A N 1
ATOM 751 C CA . GLN A 1 100 ? -1.430 -11.451 6.851 1.00 79.81 100 GLN A CA 1
ATOM 752 C C . GLN A 1 100 ? -1.984 -11.482 5.412 1.00 79.81 100 GLN A C 1
ATOM 754 O O . GLN A 1 100 ? -1.233 -11.760 4.484 1.00 79.81 100 GLN A O 1
ATOM 759 N N . ALA A 1 101 ? -3.284 -11.224 5.221 1.00 70.44 101 ALA A N 1
ATOM 760 C CA . ALA A 1 101 ? -3.964 -11.261 3.927 1.00 70.44 101 ALA A CA 1
ATOM 761 C C . ALA A 1 101 ? -3.984 -9.906 3.189 1.00 70.44 101 ALA A C 1
ATOM 763 O O . ALA A 1 101 ? -4.616 -9.801 2.137 1.00 70.44 101 ALA A O 1
ATOM 764 N N . GLY A 1 102 ? -3.330 -8.872 3.724 1.00 85.25 102 GLY A N 1
ATOM 765 C CA . GLY A 1 102 ? -3.346 -7.525 3.157 1.00 85.25 102 GLY A CA 1
ATOM 766 C C . GLY A 1 102 ? -2.017 -6.788 3.288 1.00 85.25 102 GLY A C 1
ATOM 767 O O . GLY A 1 102 ? -0.961 -7.376 3.537 1.00 85.25 102 GLY A O 1
ATOM 768 N N . ALA A 1 103 ? -2.083 -5.470 3.118 1.00 92.25 103 ALA A N 1
ATOM 769 C CA . ALA A 1 103 ? -0.931 -4.590 3.194 1.00 92.25 103 ALA A CA 1
ATOM 770 C C . ALA A 1 103 ? -1.249 -3.284 3.906 1.00 92.25 103 ALA A C 1
ATOM 772 O O . ALA A 1 103 ? -2.337 -2.726 3.766 1.00 92.25 103 ALA A O 1
ATOM 773 N N . LEU A 1 104 ? -0.249 -2.790 4.626 1.00 94.00 104 LEU A N 1
ATOM 774 C CA . LEU A 1 104 ? -0.252 -1.502 5.292 1.00 94.00 104 LEU A CA 1
ATOM 775 C C . LEU A 1 104 ? 0.732 -0.581 4.568 1.00 94.00 104 LEU A C 1
ATOM 777 O O . LEU A 1 104 ? 1.881 -0.955 4.339 1.00 94.00 104 LEU A O 1
ATOM 781 N N . PHE A 1 105 ? 0.286 0.624 4.234 1.00 94.44 105 PHE A N 1
ATOM 782 C CA . PHE A 1 105 ? 1.093 1.677 3.627 1.00 94.44 105 PHE A CA 1
ATOM 783 C C . PHE A 1 105 ? 1.315 2.774 4.665 1.00 94.44 105 PHE A C 1
ATOM 785 O O . PHE A 1 105 ? 0.350 3.324 5.193 1.00 94.44 105 PHE A O 1
ATOM 792 N N . ASN A 1 106 ? 2.569 3.076 4.985 1.00 93.56 106 ASN A N 1
ATOM 793 C CA . ASN A 1 106 ? 2.928 4.185 5.855 1.00 93.56 106 ASN A CA 1
ATOM 794 C C . ASN A 1 106 ? 2.999 5.467 5.037 1.00 93.56 106 ASN A C 1
ATOM 796 O O . ASN A 1 106 ? 3.798 5.559 4.103 1.00 93.56 106 ASN A O 1
ATOM 800 N N . LYS A 1 107 ? 2.170 6.435 5.413 1.00 87.75 107 LYS A N 1
ATOM 801 C CA . LYS A 1 107 ? 2.200 7.790 4.875 1.00 87.75 107 LYS A CA 1
ATOM 802 C C . LYS A 1 107 ? 2.061 8.785 6.004 1.00 87.75 107 LYS A C 1
ATOM 804 O O . LYS A 1 107 ? 1.145 8.655 6.816 1.00 87.75 107 LYS A O 1
ATOM 809 N N . GLY A 1 108 ? 2.970 9.748 6.089 1.00 83.81 108 GLY A N 1
ATOM 810 C CA . GLY A 1 108 ? 2.926 10.792 7.110 1.00 83.81 108 GLY A CA 1
ATOM 811 C C . GLY A 1 108 ? 2.849 10.249 8.542 1.00 83.81 108 GLY A C 1
ATOM 812 O O . GLY A 1 108 ? 2.106 10.793 9.353 1.00 83.81 108 GLY A O 1
ATOM 813 N N .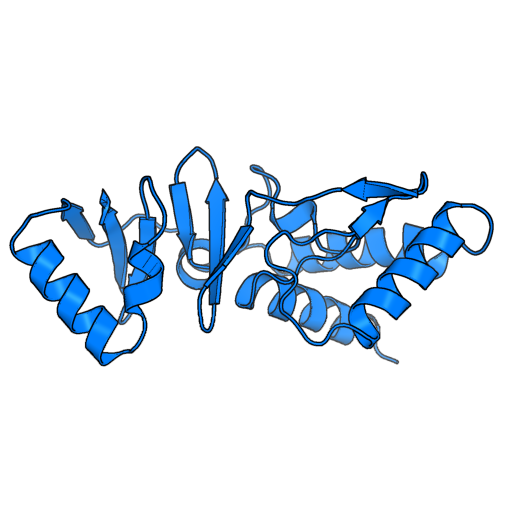 ASN A 1 109 ? 3.584 9.169 8.849 1.00 85.19 109 ASN A N 1
ATOM 814 C CA . ASN A 1 109 ? 3.586 8.485 10.153 1.00 85.19 109 ASN A CA 1
ATOM 815 C C . ASN A 1 109 ? 2.266 7.769 10.526 1.00 85.19 109 ASN A C 1
ATOM 817 O O . ASN A 1 109 ? 2.038 7.440 11.691 1.00 85.19 109 ASN A O 1
ATOM 821 N N . ARG A 1 110 ? 1.413 7.481 9.537 1.00 92.44 110 ARG A N 1
ATOM 822 C CA . ARG A 1 110 ? 0.191 6.688 9.698 1.00 92.44 110 ARG A CA 1
ATOM 823 C C . ARG A 1 110 ? 0.237 5.456 8.808 1.00 92.44 110 ARG A C 1
ATOM 825 O O . ARG A 1 110 ? 0.357 5.560 7.587 1.00 92.44 110 ARG A O 1
ATOM 832 N N . TRP A 1 111 ? 0.096 4.285 9.414 1.00 94.88 111 TRP A N 1
ATOM 833 C CA . TRP A 1 111 ? -0.121 3.044 8.684 1.00 94.88 111 TRP A CA 1
ATOM 834 C C . TRP A 1 111 ? -1.567 2.982 8.221 1.00 94.88 111 TRP A C 1
ATOM 836 O O . TRP A 1 111 ? -2.482 3.118 9.021 1.00 94.88 111 TRP A O 1
ATOM 846 N N . THR A 1 112 ? -1.782 2.778 6.929 1.00 94.50 112 THR A N 1
ATOM 847 C CA . THR A 1 112 ? -3.120 2.676 6.351 1.00 94.50 112 THR A CA 1
ATOM 848 C C . THR A 1 112 ? -3.264 1.351 5.625 1.00 94.50 112 THR A C 1
ATOM 850 O O . THR A 1 112 ? -2.478 1.045 4.729 1.00 94.50 112 THR A O 1
ATOM 853 N N . ASP A 1 113 ? -4.264 0.566 6.007 1.00 93.06 113 ASP A N 1
ATOM 854 C CA . ASP A 1 113 ? -4.646 -0.653 5.299 1.00 93.06 113 ASP A CA 1
ATOM 855 C C . ASP A 1 113 ? -5.052 -0.363 3.854 1.00 93.06 113 ASP A C 1
ATOM 857 O O . ASP A 1 113 ? -5.669 0.660 3.560 1.00 93.06 113 ASP A O 1
ATOM 861 N N . ALA A 1 114 ? -4.728 -1.279 2.943 1.00 92.81 114 ALA A N 1
ATOM 862 C CA . ALA A 1 114 ? -4.992 -1.127 1.519 1.00 92.81 114 ALA A CA 1
ATOM 863 C C . ALA A 1 114 ? -6.462 -0.799 1.200 1.00 92.81 114 ALA A C 1
ATOM 865 O O . ALA A 1 114 ? -6.719 -0.027 0.274 1.00 92.81 114 ALA A O 1
ATOM 866 N N . ASN A 1 115 ? -7.432 -1.351 1.938 1.00 92.44 115 ASN A N 1
ATOM 867 C CA . ASN A 1 115 ? -8.846 -1.049 1.711 1.00 92.44 115 ASN A CA 1
ATOM 868 C C . ASN A 1 115 ? -9.212 0.340 2.241 1.00 92.44 115 ASN A C 1
ATOM 870 O O . ASN A 1 115 ? -9.899 1.091 1.549 1.00 92.44 115 ASN A O 1
ATOM 874 N N . ALA A 1 116 ? -8.687 0.729 3.406 1.00 93.69 116 ALA A N 1
ATOM 875 C CA . ALA A 1 116 ? -8.852 2.088 3.920 1.00 93.69 116 ALA A CA 1
ATOM 876 C C . ALA A 1 116 ? -8.218 3.138 2.993 1.00 93.69 116 ALA A C 1
ATOM 878 O O . ALA A 1 116 ? -8.823 4.172 2.715 1.00 93.69 116 ALA A O 1
ATOM 879 N N . ALA A 1 117 ? -7.038 2.847 2.443 1.00 92.44 117 ALA A N 1
ATOM 880 C CA . ALA A 1 117 ? -6.339 3.741 1.528 1.00 92.44 117 ALA A CA 1
ATOM 881 C C . ALA A 1 117 ? -7.071 3.919 0.190 1.00 92.44 117 ALA A C 1
ATOM 883 O O . ALA A 1 117 ? -7.010 4.994 -0.399 1.00 92.44 117 ALA A O 1
ATOM 884 N N . LYS A 1 118 ? -7.769 2.882 -0.293 1.00 91.94 118 LYS A N 1
ATOM 885 C CA . LYS A 1 118 ? -8.623 2.962 -1.491 1.00 91.94 118 LYS A CA 1
ATOM 886 C C . LYS A 1 118 ? -9.924 3.720 -1.243 1.00 91.94 118 LYS A C 1
ATOM 888 O O . LYS A 1 118 ? -10.474 4.277 -2.184 1.00 91.94 118 LYS A O 1
ATOM 893 N N . ALA A 1 119 ? -10.432 3.706 -0.011 1.00 90.94 119 ALA A N 1
ATOM 894 C CA . ALA A 1 119 ? -11.646 4.434 0.342 1.00 90.94 119 ALA A CA 1
ATOM 895 C C . ALA A 1 119 ? -11.421 5.955 0.399 1.00 90.94 119 ALA A C 1
ATOM 897 O O . ALA A 1 119 ? -12.370 6.698 0.177 1.00 90.94 119 ALA A O 1
ATOM 898 N N . GLU A 1 120 ? -10.192 6.394 0.711 1.00 87.12 120 GLU A N 1
ATOM 899 C CA . GLU A 1 120 ? -9.746 7.800 0.728 1.00 87.12 120 GLU A CA 1
ATOM 900 C C . GLU A 1 120 ? -10.748 8.753 1.412 1.00 87.12 120 GLU A C 1
ATOM 902 O O . GLU A 1 120 ? -11.073 9.833 0.922 1.00 87.12 120 GLU A O 1
ATOM 907 N N . ARG A 1 121 ? -11.272 8.332 2.569 1.00 91.06 121 ARG A N 1
ATOM 908 C CA . ARG A 1 121 ? -12.272 9.079 3.344 1.00 91.06 121 ARG A CA 1
ATOM 909 C C . ARG A 1 121 ? -11.893 9.183 4.816 1.00 91.06 121 ARG A C 1
ATOM 911 O O . ARG A 1 121 ? -11.052 8.432 5.309 1.00 91.06 121 ARG A O 1
ATOM 918 N N . ALA A 1 122 ? -12.521 10.130 5.509 1.00 92.69 122 ALA A N 1
ATOM 919 C CA . ALA A 1 122 ? -12.308 10.344 6.936 1.00 92.69 122 ALA A CA 1
ATOM 920 C C . ALA A 1 122 ? -12.698 9.101 7.768 1.00 92.69 122 ALA A C 1
ATOM 922 O O . ALA A 1 122 ? -13.576 8.343 7.342 1.00 92.69 122 ALA A O 1
ATOM 923 N N . PRO A 1 123 ? -12.076 8.893 8.947 1.00 96.50 123 PRO A N 1
ATOM 924 C CA . PRO A 1 123 ? -12.462 7.815 9.849 1.00 96.50 123 PRO A CA 1
ATOM 925 C C . PRO A 1 123 ? -13.916 7.963 10.304 1.00 96.50 123 PRO A C 1
ATOM 927 O O . PRO A 1 123 ? -14.336 9.049 10.698 1.00 96.50 123 PRO A O 1
ATOM 930 N N . ASP A 1 124 ? -14.656 6.856 10.306 1.00 97.12 124 ASP A N 1
ATOM 931 C CA . ASP A 1 124 ? -15.998 6.779 10.894 1.00 97.12 124 ASP A CA 1
ATOM 932 C C . ASP A 1 124 ? -15.931 6.737 12.422 1.00 97.12 124 ASP A C 1
ATOM 934 O O . ASP A 1 124 ? -16.827 7.224 13.110 1.00 97.12 124 ASP A O 1
ATOM 938 N N . ARG A 1 125 ? -14.859 6.140 12.957 1.00 95.81 125 ARG A N 1
ATOM 939 C CA . ARG A 1 125 ? -14.596 6.049 14.393 1.00 95.81 125 ARG A CA 1
ATOM 940 C C . ARG A 1 125 ? -13.106 6.157 14.694 1.00 95.81 125 ARG A C 1
ATOM 942 O O . ARG A 1 125 ? -12.270 5.723 13.900 1.00 95.81 125 ARG A O 1
ATOM 949 N N . THR A 1 126 ? -12.791 6.724 15.854 1.00 97.56 126 THR A N 1
ATOM 950 C CA . THR A 1 126 ? -11.429 6.791 16.395 1.00 97.56 126 THR A CA 1
ATOM 951 C C . THR A 1 126 ? -11.389 6.042 17.716 1.00 97.56 126 THR A C 1
ATOM 953 O O . THR A 1 126 ? -12.194 6.324 18.596 1.00 97.56 126 THR A O 1
ATOM 956 N N . VAL A 1 127 ? -10.458 5.105 17.841 1.00 97.12 127 VAL A N 1
ATOM 957 C CA . VAL A 1 127 ? -10.310 4.201 18.978 1.00 97.12 127 VAL A CA 1
ATOM 958 C C . VAL A 1 127 ? -8.965 4.467 19.637 1.00 97.12 127 VAL A C 1
ATOM 960 O O . VAL A 1 127 ? -7.925 4.366 18.989 1.00 97.12 127 VAL A O 1
ATOM 963 N N . GLU A 1 128 ? -8.988 4.797 20.925 1.00 96.88 128 GLU A N 1
ATOM 964 C CA . GLU A 1 128 ? -7.766 5.055 21.690 1.00 96.88 128 GLU A CA 1
ATOM 965 C C . GLU A 1 128 ? -7.182 3.756 22.246 1.00 96.88 128 GLU A C 1
ATOM 967 O O . GLU A 1 128 ? -7.901 2.958 22.862 1.00 96.88 128 GLU A O 1
ATOM 972 N N . ILE A 1 129 ? -5.882 3.541 22.049 1.00 94.19 129 ILE A N 1
ATOM 973 C CA . ILE A 1 129 ? -5.173 2.364 22.558 1.00 94.19 129 ILE A CA 1
ATOM 974 C C . ILE A 1 129 ? -5.318 2.286 24.085 1.00 94.19 129 ILE A C 1
ATOM 976 O O . ILE A 1 129 ? -5.099 3.251 24.810 1.00 94.19 129 ILE A O 1
ATOM 980 N N . GLY A 1 130 ? -5.681 1.101 24.582 1.00 93.19 130 GLY A N 1
ATOM 981 C CA . GLY A 1 130 ? -5.902 0.850 26.012 1.00 93.19 130 GLY A CA 1
ATOM 982 C C . GLY A 1 130 ? -7.315 1.173 26.511 1.00 93.19 130 GLY A C 1
ATOM 983 O O . GLY A 1 130 ? -7.635 0.858 27.655 1.00 93.19 130 GLY A O 1
ATOM 984 N N . SER A 1 131 ? -8.182 1.741 25.669 1.00 97.00 131 SER A N 1
ATOM 985 C CA . SER A 1 131 ? -9.601 1.914 25.996 1.00 97.00 131 SER A CA 1
ATOM 986 C C . SER A 1 131 ? -10.374 0.586 25.979 1.00 97.00 131 SER A C 1
ATOM 988 O O . SER A 1 131 ? -9.965 -0.405 25.369 1.00 97.00 131 SER A O 1
ATOM 990 N N . THR A 1 132 ? -11.563 0.571 26.589 1.00 97.31 132 THR A N 1
ATOM 991 C CA . THR A 1 132 ? -12.493 -0.568 26.485 1.00 97.31 132 THR A CA 1
ATOM 992 C C . THR A 1 132 ? -12.901 -0.838 25.035 1.00 97.31 132 THR A C 1
ATOM 994 O O . THR A 1 132 ? -13.092 -1.988 24.647 1.00 97.31 132 THR A O 1
ATOM 997 N N . GLU A 1 133 ? -13.034 0.211 24.220 1.00 96.44 133 GLU A N 1
ATOM 998 C CA . GLU A 1 133 ? -13.342 0.077 22.794 1.00 96.44 133 GLU A CA 1
ATOM 999 C C . GLU A 1 133 ? -12.191 -0.578 22.027 1.00 96.44 133 GLU A C 1
ATOM 1001 O O . GLU A 1 133 ? -12.439 -1.438 21.186 1.00 96.44 133 GLU A O 1
ATOM 1006 N N . PHE A 1 134 ? -10.943 -0.258 22.376 1.00 97.00 134 PHE A N 1
ATOM 1007 C CA . PHE A 1 134 ? -9.777 -0.936 21.817 1.00 97.00 134 PHE A CA 1
ATOM 1008 C C . PHE A 1 134 ? -9.776 -2.430 22.134 1.00 97.00 134 PHE A C 1
ATOM 1010 O O . PHE A 1 134 ? -9.535 -3.230 21.236 1.00 97.00 134 PHE A O 1
ATOM 1017 N N . GLY A 1 135 ? -10.123 -2.821 23.365 1.00 96.75 135 GLY A N 1
ATOM 1018 C CA . GLY A 1 135 ? -10.292 -4.234 23.721 1.00 96.75 135 GLY A CA 1
ATOM 1019 C C . GLY A 1 135 ? -11.311 -4.948 22.825 1.00 96.75 135 GLY A C 1
ATOM 1020 O O . GLY A 1 135 ? -11.010 -6.001 22.273 1.00 96.75 135 GLY A O 1
ATOM 1021 N N . ARG A 1 136 ? -12.475 -4.327 22.581 1.00 97.00 136 ARG A N 1
ATOM 1022 C CA . ARG A 1 136 ? -13.483 -4.884 21.660 1.00 97.00 136 ARG A CA 1
ATOM 1023 C C . ARG A 1 136 ? -12.962 -4.995 20.231 1.00 97.00 136 ARG A C 1
ATOM 1025 O O . ARG A 1 136 ? -13.178 -6.017 19.595 1.00 97.00 136 ARG A O 1
ATOM 1032 N N . LEU A 1 137 ? -12.262 -3.974 19.737 1.00 96.38 137 LEU A N 1
ATOM 1033 C CA . LEU A 1 137 ? -11.661 -4.002 18.402 1.00 96.38 137 LEU A CA 1
ATOM 1034 C C . LEU A 1 137 ? -10.617 -5.122 18.276 1.00 96.38 137 LEU A C 1
ATOM 1036 O O . LEU A 1 137 ? -10.554 -5.781 17.242 1.00 96.38 137 LEU A O 1
ATOM 1040 N N . VAL A 1 138 ? -9.804 -5.352 19.311 1.00 96.00 138 VAL A N 1
ATOM 1041 C CA . VAL A 1 138 ? -8.845 -6.467 19.354 1.00 96.00 138 VAL A CA 1
ATOM 1042 C C . VAL A 1 138 ? -9.578 -7.801 19.242 1.00 96.00 138 VAL A C 1
ATOM 1044 O O . VAL A 1 138 ? -9.181 -8.625 18.420 1.00 96.00 138 VAL A O 1
ATOM 1047 N N . ASP A 1 139 ? -10.651 -8.000 20.009 1.00 97.19 139 ASP A N 1
ATOM 1048 C CA . ASP A 1 139 ? -11.448 -9.231 19.973 1.00 97.19 139 ASP A CA 1
ATOM 1049 C C . ASP A 1 139 ? -12.120 -9.438 18.604 1.00 97.19 139 ASP A C 1
ATOM 1051 O O . ASP A 1 139 ? -12.081 -10.537 18.049 1.00 97.19 139 ASP A O 1
ATOM 1055 N N . GLU A 1 140 ? -12.685 -8.375 18.021 1.00 95.94 140 GLU A N 1
ATOM 1056 C CA . GLU A 1 140 ? -13.268 -8.381 16.673 1.00 95.94 140 GLU A CA 1
ATOM 1057 C C . GLU A 1 140 ? -12.227 -8.768 15.615 1.00 95.94 140 GLU A C 1
ATOM 1059 O O . GLU A 1 140 ? -12.467 -9.649 14.788 1.00 95.94 140 GLU A O 1
ATOM 1064 N N . LEU A 1 141 ? -11.047 -8.143 15.655 1.00 93.88 141 LEU A N 1
ATOM 1065 C CA . LEU A 1 141 ? -9.961 -8.449 14.731 1.00 93.88 141 LEU A CA 1
ATOM 1066 C C . LEU A 1 141 ? -9.414 -9.858 14.955 1.00 93.88 141 LEU A C 1
ATOM 1068 O O . LEU A 1 141 ? -9.105 -10.529 13.980 1.00 93.88 141 LEU A O 1
ATOM 1072 N N . ALA A 1 142 ? -9.306 -10.334 16.193 1.00 94.56 142 ALA A N 1
ATOM 1073 C CA . ALA A 1 142 ? -8.866 -11.695 16.483 1.00 94.56 142 ALA A CA 1
ATOM 1074 C C . ALA A 1 142 ? -9.859 -12.741 15.953 1.00 94.56 142 ALA A C 1
ATOM 1076 O O . ALA A 1 142 ? -9.428 -13.747 15.387 1.00 94.56 142 ALA A O 1
ATOM 1077 N N . ALA A 1 143 ? -11.166 -12.485 16.065 1.00 95.00 143 ALA A N 1
ATOM 1078 C CA . ALA A 1 143 ? -12.206 -13.340 15.491 1.00 95.00 143 ALA A CA 1
ATOM 1079 C C . ALA A 1 143 ? -12.109 -13.427 13.958 1.00 95.00 143 ALA A C 1
ATOM 1081 O O . ALA A 1 143 ? -12.319 -14.494 13.383 1.00 95.00 143 ALA A O 1
ATOM 1082 N N . ASP A 1 144 ? -11.712 -12.330 13.311 1.00 91.19 144 ASP A N 1
ATOM 1083 C CA . ASP A 1 144 ? -11.477 -12.268 11.865 1.00 91.19 144 ASP A CA 1
ATOM 1084 C C . ASP A 1 144 ? -10.051 -12.736 11.475 1.00 91.19 144 ASP A C 1
ATOM 1086 O O . ASP A 1 144 ? -9.670 -12.675 10.304 1.00 91.19 144 ASP A O 1
ATOM 1090 N N . ASN A 1 145 ? -9.244 -13.191 12.445 1.00 90.38 145 ASN A N 1
ATOM 1091 C CA . ASN A 1 145 ? -7.823 -13.537 12.318 1.00 90.38 145 ASN A CA 1
ATOM 1092 C C . ASN A 1 145 ? -6.939 -12.390 11.780 1.00 90.38 145 ASN A C 1
ATOM 1094 O O . ASN A 1 145 ? -5.916 -12.645 11.153 1.00 90.38 145 ASN A O 1
ATOM 1098 N N . ARG A 1 146 ? -7.335 -11.134 12.037 1.00 90.62 146 ARG A N 1
ATOM 1099 C CA . ARG A 1 146 ? -6.753 -9.847 11.601 1.00 90.62 146 ARG A CA 1
ATOM 1100 C C . ARG A 1 146 ? -6.011 -9.052 12.682 1.00 90.62 146 ARG A C 1
ATOM 1102 O O . ARG A 1 146 ? -5.541 -7.945 12.426 1.00 90.62 146 ARG A O 1
ATOM 1109 N N . GLN A 1 147 ? -5.844 -9.604 13.880 1.00 91.31 147 GLN A N 1
ATOM 1110 C CA . GLN A 1 147 ? -5.183 -8.955 15.022 1.00 91.31 147 GLN A CA 1
ATOM 1111 C C . GLN A 1 147 ? -3.725 -8.545 14.754 1.00 91.31 147 GLN A C 1
ATOM 1113 O O . GLN A 1 147 ? -3.223 -7.613 15.378 1.00 91.31 147 GLN A O 1
ATOM 1118 N N . GLY A 1 148 ? -3.046 -9.190 13.795 1.00 87.94 148 GLY A N 1
ATOM 1119 C CA . GLY A 1 148 ? -1.675 -8.843 13.403 1.00 87.94 148 GLY A CA 1
ATOM 1120 C C . GLY A 1 148 ? -1.525 -7.416 12.862 1.00 87.94 148 GLY A C 1
ATOM 1121 O O . GLY A 1 148 ? -0.434 -6.855 12.943 1.00 87.94 148 GLY A O 1
ATOM 1122 N N . LEU A 1 149 ? -2.615 -6.801 12.384 1.00 87.94 149 LEU A N 1
ATOM 1123 C CA . LEU A 1 149 ? -2.622 -5.410 11.915 1.00 87.94 149 LEU A CA 1
ATOM 1124 C C . LEU A 1 149 ? -2.247 -4.418 13.026 1.00 87.94 149 LEU A C 1
ATOM 1126 O O . LEU A 1 149 ? -1.681 -3.367 12.739 1.00 87.94 149 LEU A O 1
ATOM 1130 N N . LEU A 1 150 ? -2.497 -4.773 14.290 1.00 90.12 150 LEU A N 1
ATOM 1131 C CA . LEU A 1 150 ? -2.198 -3.941 15.459 1.00 90.12 150 LEU A CA 1
ATOM 1132 C C . LEU A 1 150 ? -0.723 -4.002 15.895 1.00 90.12 150 LEU A C 1
ATOM 1134 O O . LEU A 1 150 ? -0.342 -3.348 16.862 1.00 90.12 150 LEU A O 1
ATOM 1138 N N . ALA A 1 151 ? 0.119 -4.794 15.222 1.00 86.00 151 ALA A N 1
ATOM 1139 C CA . ALA A 1 151 ? 1.521 -4.971 15.606 1.00 86.00 151 ALA A CA 1
ATOM 1140 C C . ALA A 1 151 ? 2.422 -3.783 15.222 1.00 86.00 151 ALA A C 1
ATOM 1142 O O . ALA A 1 151 ? 3.543 -3.670 15.729 1.00 86.00 151 ALA A O 1
ATOM 1143 N N . LEU A 1 152 ? 1.974 -2.917 14.305 1.00 85.25 152 LEU A N 1
ATOM 1144 C CA . LEU A 1 152 ? 2.760 -1.770 13.859 1.00 85.25 152 LEU A CA 1
ATOM 1145 C C . LEU A 1 152 ? 2.613 -0.591 14.822 1.00 85.25 152 LEU A C 1
ATOM 1147 O O . LEU A 1 152 ? 1.526 -0.269 15.287 1.00 85.25 152 LEU A O 1
ATOM 1151 N N . ARG A 1 153 ? 3.737 0.072 15.104 1.00 84.31 153 ARG A N 1
ATOM 1152 C CA . ARG A 1 153 ? 3.765 1.285 15.927 1.00 84.31 153 ARG A CA 1
ATOM 1153 C C . ARG A 1 153 ? 3.272 2.492 15.129 1.00 84.31 153 ARG A C 1
ATOM 1155 O O . ARG A 1 153 ? 3.635 2.638 13.961 1.00 84.31 153 ARG A O 1
ATOM 1162 N N . GLY A 1 154 ? 2.559 3.384 15.811 1.00 88.31 154 GLY A N 1
ATOM 1163 C CA . GLY A 1 154 ? 2.018 4.624 15.256 1.00 88.31 154 GLY A CA 1
ATOM 1164 C C . GLY A 1 154 ? 0.503 4.564 15.092 1.00 88.31 154 GLY A C 1
ATOM 1165 O O . GLY A 1 154 ? -0.142 3.637 15.577 1.00 88.31 154 GLY A O 1
ATOM 1166 N N . GLU A 1 155 ? -0.051 5.559 14.406 1.00 94.75 155 GLU A N 1
ATOM 1167 C CA . GLU A 1 155 ? -1.470 5.553 14.061 1.00 94.75 155 GLU A CA 1
ATOM 1168 C C . GLU A 1 155 ? -1.751 4.482 13.003 1.00 94.75 155 GLU A C 1
ATOM 1170 O O . GLU A 1 155 ? -0.989 4.331 12.041 1.00 94.75 155 GLU A O 1
ATOM 1175 N N . LEU A 1 156 ? -2.868 3.777 13.159 1.00 95.12 156 LEU A N 1
ATOM 1176 C CA . LEU A 1 156 ? -3.332 2.767 12.215 1.00 95.12 156 LEU A CA 1
ATOM 1177 C C . LEU A 1 156 ? -4.732 3.120 11.721 1.00 95.12 156 LEU A C 1
ATOM 1179 O O . LEU A 1 156 ? -5.676 3.190 12.499 1.00 95.12 156 LEU A O 1
ATOM 1183 N N . LEU A 1 157 ? -4.878 3.291 10.415 1.00 95.25 157 LEU A N 1
ATOM 1184 C CA . LEU A 1 157 ? -6.158 3.455 9.748 1.00 95.25 157 LEU A CA 1
ATOM 1185 C C . LEU A 1 157 ? -6.506 2.154 9.028 1.00 95.25 157 LEU A C 1
ATOM 1187 O O . LEU A 1 157 ? -5.799 1.749 8.105 1.00 95.25 157 LEU A O 1
ATOM 1191 N N . LEU A 1 158 ? -7.585 1.493 9.435 1.00 94.12 158 LEU A N 1
ATOM 1192 C CA . LEU A 1 158 ? -8.011 0.238 8.823 1.00 94.12 158 LEU A CA 1
ATOM 1193 C C . LEU A 1 158 ? -9.476 0.250 8.406 1.00 94.12 158 LEU A C 1
ATOM 1195 O O . LEU A 1 158 ? -10.303 0.936 9.001 1.00 94.12 158 LEU A O 1
ATOM 1199 N N . GLU A 1 159 ? -9.797 -0.548 7.394 1.00 93.81 159 GLU A N 1
ATOM 1200 C CA . GLU A 1 159 ? -11.175 -0.918 7.104 1.00 93.81 159 GLU A CA 1
ATOM 1201 C C . GLU A 1 159 ? -11.533 -2.156 7.935 1.00 93.81 159 GLU A C 1
ATOM 1203 O O . GLU A 1 159 ? -10.835 -3.183 7.906 1.00 93.81 159 GLU A O 1
ATOM 1208 N N . HIS A 1 160 ? -12.615 -2.035 8.700 1.00 93.69 160 HIS A N 1
ATOM 1209 C CA . HIS A 1 160 ? -13.191 -3.112 9.484 1.00 93.69 160 HIS A CA 1
ATOM 1210 C C . HIS A 1 160 ? -14.720 -3.058 9.414 1.00 93.69 160 HIS A C 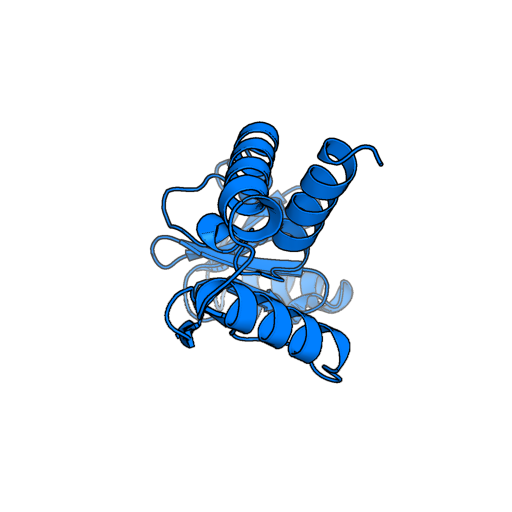1
ATOM 1212 O O . HIS A 1 160 ? -15.339 -2.105 9.889 1.00 93.69 160 HIS A O 1
ATOM 1218 N N . ARG A 1 161 ? -15.329 -4.105 8.840 1.00 92.81 161 ARG A N 1
ATOM 1219 C CA . ARG A 1 161 ? -16.790 -4.302 8.763 1.00 92.81 161 ARG A CA 1
ATOM 1220 C C . ARG A 1 161 ? -17.531 -3.111 8.135 1.00 92.81 161 ARG A C 1
ATOM 1222 O O . ARG A 1 161 ? -18.599 -2.713 8.592 1.00 92.81 161 ARG A O 1
ATOM 1229 N N . GLY A 1 162 ? -16.958 -2.543 7.076 1.00 92.81 162 GLY A N 1
ATOM 1230 C CA . GLY A 1 162 ? -17.496 -1.403 6.333 1.00 92.81 162 GLY A CA 1
ATOM 1231 C C . GLY A 1 162 ? -17.154 -0.036 6.931 1.00 92.81 162 GLY A C 1
ATOM 1232 O O . GLY A 1 162 ? -17.447 0.985 6.306 1.00 92.81 162 GLY A O 1
ATOM 1233 N N . GLN A 1 163 ? -16.515 0.004 8.102 1.00 95.19 163 GLN A N 1
ATOM 1234 C CA . GLN A 1 163 ? -16.111 1.240 8.765 1.00 95.19 163 GLN A CA 1
ATOM 1235 C C . GLN A 1 163 ? -14.617 1.497 8.587 1.00 95.19 163 GLN A C 1
ATOM 1237 O O . GLN A 1 163 ? -13.800 0.579 8.661 1.00 95.19 163 GLN A O 1
ATOM 1242 N N . ILE A 1 164 ? -14.254 2.763 8.404 1.00 96.44 164 ILE A N 1
ATOM 1243 C CA . ILE A 1 164 ? -12.871 3.215 8.512 1.00 96.44 164 ILE A CA 1
ATOM 1244 C C . ILE A 1 164 ? -12.595 3.560 9.972 1.00 96.44 164 ILE A C 1
ATOM 1246 O O . ILE A 1 164 ? -13.195 4.469 10.545 1.00 96.44 164 ILE A O 1
ATOM 1250 N N . VAL A 1 165 ? -11.679 2.814 10.573 1.00 96.69 165 VAL A N 1
ATOM 1251 C CA . VAL A 1 165 ? -11.323 2.887 11.986 1.00 96.69 165 VAL A CA 1
ATOM 1252 C C . VAL A 1 165 ? -9.923 3.461 12.104 1.00 96.69 165 VAL A C 1
ATOM 1254 O O . VAL A 1 165 ? -8.977 2.889 11.565 1.00 96.69 165 VAL A O 1
ATOM 1257 N N . LEU A 1 166 ? -9.789 4.577 12.815 1.00 96.88 166 LEU A N 1
ATOM 1258 C CA . LEU A 1 166 ? -8.494 5.111 13.224 1.00 96.88 166 LEU A CA 1
ATOM 1259 C C . LEU A 1 166 ? -8.161 4.604 14.626 1.00 96.88 166 LEU A C 1
ATOM 1261 O O . LEU A 1 166 ? -8.923 4.835 15.555 1.00 96.88 166 LEU A O 1
ATOM 1265 N N . VAL A 1 167 ? -7.019 3.952 14.784 1.00 96.31 167 VAL A N 1
ATOM 1266 C CA . VAL A 1 167 ? -6.443 3.553 16.069 1.00 96.31 167 VAL A CA 1
ATOM 1267 C C . VAL A 1 167 ? -5.268 4.475 16.369 1.00 96.31 167 VAL A C 1
ATOM 1269 O O . VAL A 1 167 ? -4.405 4.658 15.504 1.00 96.31 167 VAL A O 1
ATOM 1272 N N . ARG A 1 168 ? -5.240 5.059 17.567 1.00 94.75 168 ARG A N 1
ATOM 1273 C CA . ARG A 1 168 ? -4.183 5.980 18.010 1.00 94.75 168 ARG A CA 1
ATOM 1274 C C . ARG A 1 168 ? -3.918 5.892 19.507 1.00 94.75 168 ARG A C 1
ATOM 1276 O O . ARG A 1 168 ? -4.835 5.462 20.241 1.00 94.75 168 ARG A O 1
#

Secondary structure (DSSP, 8-state):
--HHHHHHHHHHHHHHH----TTTGGGGSTT--SS-HHHHHHHHHHHHIIIIII--SSHHHHHHHHHHHHHHH--S--TT--EE-TTS-EE---SEEEETTEEEEEETTEEEEHHHHHH----SEEE-TTSHHHHHHHHHHHHTT-GGGGGSSSEEEEEETTEEEEE-

Radius of gyration: 17.6 Å; chains: 1; bounding box: 41×31×51 Å

Foldseek 3Di:
DPVLVVLLVVLVCCLWQVQDDQLQLCCLDQPDQLLPSVVSSVSSVVSCCVQVNVDDDDQSVVQVVVQVVCVVPDPDDPQQSWGQHSNRDIDTRPQWGGFDRGIWGHHPQETETSVQSSVPDDFPEEAEPPDPVNVVVCVLCVVVVNNRQVVDDGWYFYDDPNGTYIYD